Protein AF-A0A1Y5T341-F1 (afdb_monomer_lite)

Organism: NCBI:txid658057

Radius of gyration: 10.65 Å; chains: 1; bounding box: 25×19×25 Å

Sequence (40 aa):
MNKDQREIQRKLRILRYAEEIGHVAKACRYFGVGCCLSCR

pLDDT: mean 74.7, std 14.87, range [40.69, 88.12]

Structure (mmCIF, N/CA/C/O backbone):
data_AF-A0A1Y5T341-F1
#
_entry.id   AF-A0A1Y5T341-F1
#
loop_
_atom_site.group_PDB
_atom_site.id
_atom_site.type_symbol
_atom_site.label_atom_id
_atom_site.label_alt_id
_atom_site.label_comp_id
_atom_site.label_asym_id
_atom_site.label_entity_id
_atom_site.label_seq_id
_atom_site.pdbx_PDB_ins_code
_atom_site.Cartn_x
_atom_site.Cartn_y
_atom_site.Cartn_z
_atom_site.occupancy
_atom_site.B_iso_or_equiv
_atom_site.auth_seq_id
_atom_site.auth_comp_id
_atom_site.auth_asym_id
_atom_site.auth_atom_id
_atom_site.pdbx_PDB_model_num
ATOM 1 N N . MET A 1 1 ? -16.541 5.920 15.871 1.00 55.22 1 MET A N 1
ATOM 2 C CA . MET A 1 1 ? -16.724 5.242 14.569 1.00 55.22 1 MET A CA 1
ATOM 3 C C . MET A 1 1 ? -15.570 5.636 13.648 1.00 55.22 1 MET A C 1
ATOM 5 O O . MET A 1 1 ? -15.259 6.817 13.576 1.00 55.22 1 MET A O 1
ATOM 9 N N . ASN A 1 2 ? -14.988 4.681 12.914 1.00 62.03 2 ASN A N 1
ATOM 10 C CA . ASN A 1 2 ? -14.314 4.931 11.626 1.00 62.03 2 ASN A CA 1
ATOM 11 C C . ASN A 1 2 ? -12.796 5.270 11.583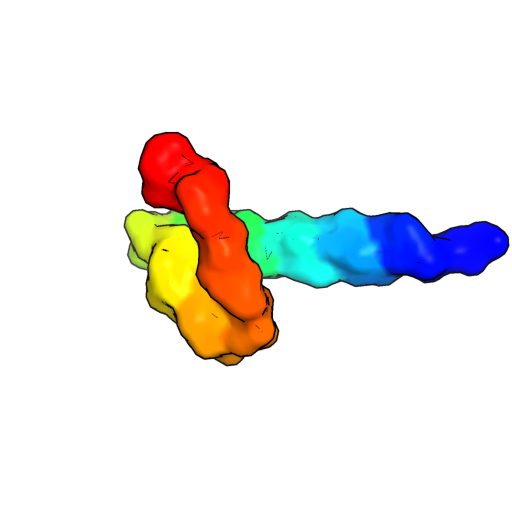 1.00 62.03 2 ASN A C 1
ATOM 13 O O . ASN A 1 2 ? -12.34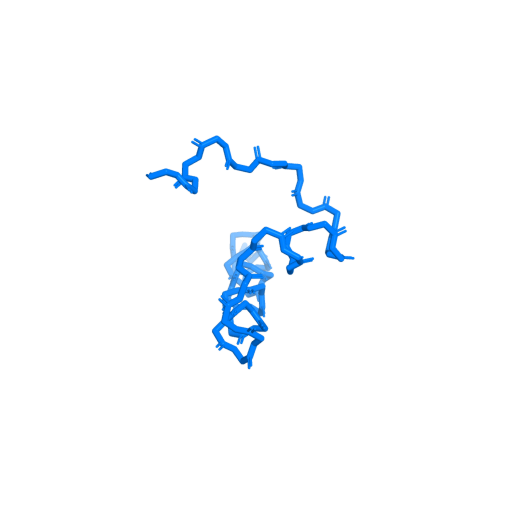3 5.791 10.567 1.00 62.03 2 ASN A O 1
ATOM 17 N N . LYS A 1 3 ? -11.969 4.974 12.598 1.00 68.06 3 LYS A N 1
ATOM 18 C CA . LYS A 1 3 ? -10.496 4.982 12.387 1.00 68.06 3 LYS A CA 1
ATOM 19 C C . LYS A 1 3 ? -10.047 3.696 11.687 1.00 68.06 3 LYS A C 1
ATOM 21 O O . LYS A 1 3 ? -9.351 3.758 10.678 1.00 68.06 3 LYS A O 1
ATOM 26 N N . ASP A 1 4 ? -10.597 2.568 12.120 1.00 77.00 4 ASP A N 1
ATOM 27 C CA . ASP A 1 4 ? -10.315 1.234 11.579 1.00 77.00 4 ASP A CA 1
ATOM 28 C C . ASP A 1 4 ? -10.771 1.096 10.125 1.00 77.00 4 ASP A C 1
ATOM 30 O O . ASP A 1 4 ? -10.036 0.605 9.281 1.00 77.00 4 ASP A O 1
ATOM 34 N N . GLN A 1 5 ? -11.949 1.627 9.786 1.00 81.56 5 GLN A N 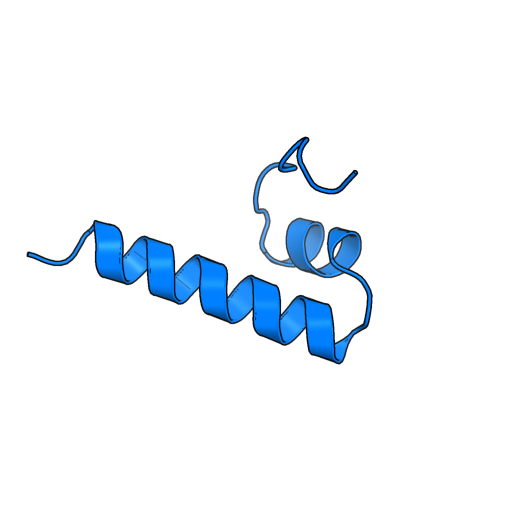1
ATOM 35 C CA . GLN A 1 5 ? -12.452 1.660 8.406 1.00 81.56 5 GLN A CA 1
ATOM 36 C C . GLN A 1 5 ? -11.513 2.420 7.460 1.00 81.56 5 GLN A C 1
ATOM 38 O O . GLN A 1 5 ? -11.286 1.977 6.337 1.00 81.56 5 GLN A O 1
ATOM 43 N N . ARG A 1 6 ? -10.922 3.539 7.900 1.00 80.94 6 ARG A N 1
ATOM 44 C CA . ARG A 1 6 ? -9.959 4.297 7.083 1.00 80.94 6 ARG A CA 1
ATOM 45 C C . ARG A 1 6 ? -8.671 3.509 6.860 1.00 80.94 6 ARG A C 1
ATOM 47 O O . ARG A 1 6 ? -8.129 3.540 5.756 1.00 80.94 6 ARG A O 1
ATOM 54 N N . GLU A 1 7 ? -8.213 2.783 7.876 1.00 81.62 7 GLU A N 1
ATOM 55 C CA . GLU A 1 7 ? -7.052 1.897 7.769 1.00 81.62 7 GLU A CA 1
ATOM 56 C C . GLU A 1 7 ? -7.334 0.695 6.858 1.00 81.62 7 GLU A C 1
ATOM 58 O O . GLU A 1 7 ? -6.527 0.387 5.980 1.00 81.62 7 GLU A O 1
ATOM 63 N N . ILE A 1 8 ? -8.510 0.072 6.986 1.00 84.69 8 ILE A N 1
ATOM 64 C CA . ILE A 1 8 ? -8.965 -1.040 6.138 1.00 84.69 8 ILE A CA 1
ATOM 65 C C . ILE A 1 8 ? -9.060 -0.593 4.675 1.00 84.69 8 ILE A C 1
ATOM 67 O O . ILE A 1 8 ? -8.518 -1.251 3.790 1.00 84.69 8 ILE A O 1
ATOM 71 N N . GLN A 1 9 ? -9.666 0.565 4.406 1.00 85.62 9 GLN A N 1
ATOM 72 C CA . GLN A 1 9 ? -9.775 1.126 3.054 1.00 85.62 9 GLN A CA 1
ATOM 73 C C . GLN A 1 9 ? -8.411 1.498 2.455 1.00 85.62 9 GLN A C 1
ATOM 75 O O . GLN A 1 9 ? -8.208 1.386 1.243 1.00 85.62 9 GLN A O 1
ATOM 80 N N . ARG A 1 10 ? -7.449 1.933 3.280 1.00 84.44 10 ARG A N 1
ATOM 81 C CA . ARG A 1 10 ? -6.061 2.126 2.832 1.00 84.44 10 ARG A CA 1
ATOM 82 C C . ARG A 1 10 ? -5.428 0.796 2.434 1.00 84.44 10 ARG A C 1
ATOM 84 O O . ARG A 1 10 ? -4.920 0.699 1.321 1.00 84.44 10 ARG A O 1
ATOM 91 N N . LYS A 1 11 ? -5.510 -0.221 3.296 1.00 82.31 11 LYS A N 1
ATOM 92 C CA . LYS A 1 11 ? -4.948 -1.559 3.042 1.00 82.31 11 LYS A CA 1
ATOM 93 C C . LYS A 1 11 ? -5.548 -2.211 1.795 1.00 82.31 11 LYS A C 1
ATOM 95 O O . LYS A 1 11 ? -4.799 -2.713 0.966 1.00 82.31 11 LYS A O 1
ATOM 100 N N . LEU A 1 12 ? -6.866 -2.119 1.607 1.00 87.00 12 LEU A N 1
ATOM 101 C CA . LEU A 1 12 ? -7.547 -2.633 0.414 1.00 87.00 12 LEU A CA 1
ATOM 102 C C . LEU A 1 12 ? -7.059 -1.964 -0.875 1.00 87.00 12 LEU A C 1
ATOM 104 O O . LEU A 1 12 ? -6.830 -2.650 -1.864 1.00 87.00 12 LEU A O 1
ATOM 108 N N . ARG A 1 13 ? -6.850 -0.640 -0.877 1.00 86.56 13 ARG A N 1
ATOM 109 C CA . ARG A 1 13 ? -6.301 0.051 -2.056 1.00 86.56 13 ARG A CA 1
ATOM 110 C C . ARG A 1 13 ? -4.888 -0.410 -2.398 1.00 86.56 13 ARG A C 1
ATOM 112 O O . ARG A 1 13 ? -4.590 -0.594 -3.572 1.00 86.56 13 ARG A O 1
ATOM 119 N N . ILE A 1 14 ? -4.047 -0.624 -1.388 1.00 84.38 14 ILE A N 1
ATOM 120 C CA . ILE A 1 14 ? -2.676 -1.109 -1.586 1.00 84.38 14 ILE A CA 1
ATOM 121 C C . ILE A 1 14 ? -2.692 -2.531 -2.154 1.00 84.38 14 ILE A C 1
ATOM 123 O O . ILE A 1 14 ? -1.961 -2.802 -3.099 1.00 84.38 14 ILE A O 1
ATOM 127 N N . LEU A 1 15 ? -3.549 -3.409 -1.622 1.00 85.69 15 LEU A N 1
ATOM 128 C CA . LEU A 1 15 ? -3.712 -4.782 -2.111 1.00 85.69 15 LEU A CA 1
ATOM 129 C C . LEU A 1 15 ? -4.174 -4.814 -3.569 1.00 85.69 15 LEU A C 1
ATOM 131 O O . LEU A 1 15 ? -3.539 -5.468 -4.386 1.00 85.69 15 LEU A O 1
ATOM 135 N N . ARG A 1 16 ? -5.199 -4.033 -3.929 1.00 88.12 16 ARG A N 1
ATOM 136 C CA . ARG A 1 16 ? -5.686 -3.979 -5.316 1.00 88.12 16 ARG A CA 1
ATOM 137 C C . ARG A 1 16 ? -4.634 -3.451 -6.289 1.00 88.12 16 ARG A C 1
ATOM 139 O O . ARG A 1 16 ? -4.473 -4.002 -7.369 1.00 88.12 16 ARG A O 1
ATOM 146 N N . TYR A 1 17 ? -3.898 -2.413 -5.894 1.00 86.00 17 TYR A N 1
ATOM 147 C CA . TYR A 1 17 ? -2.800 -1.874 -6.698 1.00 86.00 17 TYR A CA 1
ATOM 148 C C . TYR A 1 17 ? -1.643 -2.876 -6.821 1.00 86.00 17 TYR A C 1
ATOM 150 O O . TYR A 1 17 ? -1.029 -3.008 -7.874 1.00 86.00 17 TYR A O 1
ATOM 158 N N . ALA A 1 18 ? -1.359 -3.626 -5.755 1.00 85.94 18 ALA A N 1
ATOM 159 C CA . ALA A 1 18 ? -0.365 -4.689 -5.772 1.00 85.94 18 ALA A CA 1
ATOM 160 C C . ALA A 1 18 ? -0.755 -5.853 -6.692 1.00 85.94 18 ALA A C 1
ATOM 162 O O . ALA A 1 18 ? 0.120 -6.361 -7.391 1.00 85.94 18 ALA A O 1
ATOM 163 N N . GLU A 1 19 ? -2.029 -6.256 -6.700 1.00 85.94 19 GLU A N 1
ATOM 164 C CA . GLU A 1 19 ? -2.564 -7.276 -7.610 1.00 85.94 19 GLU A CA 1
ATOM 165 C C . GLU A 1 19 ? -2.508 -6.819 -9.072 1.00 85.94 19 GLU A C 1
ATOM 167 O O . GLU A 1 19 ? -2.073 -7.585 -9.925 1.00 85.94 19 GLU A O 1
ATOM 172 N N . GLU A 1 20 ? -2.853 -5.561 -9.360 1.00 87.81 20 GLU A N 1
ATOM 173 C CA . GLU A 1 20 ? -2.803 -5.000 -10.719 1.00 87.81 20 GLU A CA 1
ATOM 174 C C . GLU A 1 20 ? -1.378 -4.989 -11.303 1.00 87.81 20 GLU A C 1
ATOM 176 O O . GLU A 1 20 ? -1.177 -5.250 -12.487 1.00 87.81 20 GLU A O 1
ATOM 181 N N . ILE A 1 21 ? -0.368 -4.736 -10.465 1.00 86.44 21 ILE A N 1
ATOM 182 C CA . ILE A 1 21 ? 1.049 -4.691 -10.872 1.00 86.44 21 ILE A CA 1
ATOM 183 C C . ILE A 1 21 ? 1.715 -6.072 -10.739 1.00 86.44 21 ILE A C 1
ATOM 185 O O . ILE A 1 21 ? 2.841 -6.270 -11.200 1.00 86.44 21 ILE A O 1
ATOM 189 N N . GLY A 1 22 ? 1.070 -7.019 -10.051 1.00 83.56 22 GLY A N 1
ATOM 190 C CA . GLY A 1 22 ? 1.647 -8.315 -9.683 1.00 83.56 22 GLY A CA 1
ATOM 191 C C . GLY A 1 22 ? 2.859 -8.221 -8.742 1.00 83.56 22 GLY A C 1
ATOM 192 O O . GLY A 1 22 ? 3.603 -9.187 -8.592 1.00 83.56 22 GLY A O 1
ATOM 193 N N . HIS A 1 23 ? 3.102 -7.063 -8.116 1.00 82.44 23 HIS A N 1
ATOM 194 C CA . HIS A 1 23 ? 4.274 -6.820 -7.267 1.00 82.44 23 HIS A CA 1
ATOM 195 C C . HIS A 1 23 ? 3.927 -6.006 -6.017 1.00 82.44 23 HIS A C 1
ATOM 197 O O . HIS A 1 23 ? 4.013 -4.773 -5.990 1.00 82.44 23 HIS A O 1
ATOM 203 N N . VAL A 1 24 ? 3.665 -6.725 -4.925 1.00 78.31 24 VAL A N 1
ATOM 204 C CA . VAL A 1 24 ? 3.345 -6.154 -3.606 1.00 78.31 24 VAL A CA 1
ATOM 205 C C . VAL A 1 24 ? 4.457 -5.239 -3.085 1.00 78.31 24 VAL A C 1
ATOM 207 O O . VAL A 1 24 ? 4.185 -4.144 -2.605 1.00 78.31 24 VAL A O 1
ATOM 210 N N . ALA A 1 25 ? 5.728 -5.615 -3.258 1.00 79.19 25 ALA A N 1
ATOM 211 C CA . ALA A 1 25 ? 6.857 -4.805 -2.792 1.00 79.19 25 ALA A CA 1
ATOM 212 C C . ALA A 1 25 ? 6.947 -3.426 -3.479 1.00 79.19 25 ALA A C 1
ATOM 214 O O . ALA A 1 25 ? 7.301 -2.437 -2.832 1.00 79.19 25 ALA A O 1
ATOM 215 N N . LYS A 1 26 ? 6.604 -3.337 -4.775 1.00 81.25 26 LYS A N 1
ATOM 216 C CA . LYS A 1 26 ? 6.560 -2.056 -5.501 1.00 81.25 26 LYS A CA 1
ATOM 217 C C . LYS A 1 26 ? 5.399 -1.193 -5.012 1.00 81.25 26 LYS A C 1
ATOM 219 O O . LYS A 1 26 ? 5.609 -0.012 -4.746 1.00 81.25 26 LYS A O 1
ATOM 224 N N . ALA A 1 27 ? 4.221 -1.786 -4.822 1.00 83.44 27 ALA A N 1
ATOM 225 C CA . ALA A 1 27 ? 3.058 -1.093 -4.274 1.00 83.44 27 ALA A CA 1
ATOM 226 C C . ALA A 1 27 ? 3.319 -0.557 -2.853 1.00 83.44 27 ALA A C 1
ATOM 228 O O . ALA A 1 27 ? 3.042 0.609 -2.575 1.00 83.44 27 ALA A O 1
ATOM 229 N N . CYS A 1 28 ? 3.934 -1.355 -1.973 1.00 78.31 28 CYS A N 1
ATOM 230 C CA . CYS A 1 28 ? 4.286 -0.930 -0.615 1.00 78.31 28 CYS A CA 1
ATOM 231 C C . CYS A 1 28 ? 5.304 0.220 -0.598 1.00 78.31 28 CYS A C 1
ATOM 233 O O . CYS A 1 28 ? 5.133 1.164 0.174 1.00 78.31 28 CYS A O 1
ATOM 235 N N . ARG A 1 29 ? 6.321 0.194 -1.477 1.00 80.44 29 ARG A N 1
ATOM 236 C CA . ARG A 1 29 ? 7.255 1.325 -1.643 1.00 80.44 29 ARG A CA 1
ATOM 237 C C . ARG A 1 29 ? 6.556 2.582 -2.159 1.00 80.44 29 ARG A C 1
ATOM 239 O O . ARG A 1 29 ? 6.825 3.661 -1.646 1.00 80.44 29 ARG A O 1
ATOM 246 N N . TYR A 1 30 ? 5.659 2.444 -3.135 1.00 80.81 30 TYR A N 1
ATOM 247 C CA . TYR A 1 30 ? 4.931 3.570 -3.727 1.00 80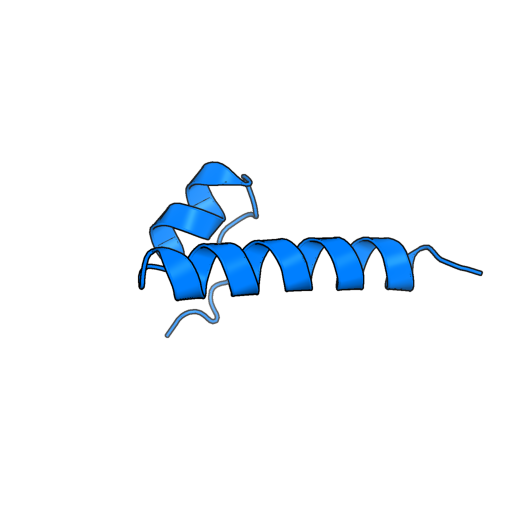.81 30 TYR A CA 1
ATOM 248 C C . TYR A 1 30 ? 4.009 4.265 -2.716 1.00 80.81 30 TYR A C 1
ATOM 250 O O . TYR A 1 30 ? 3.973 5.489 -2.641 1.00 80.81 30 TYR A O 1
ATOM 258 N N . PHE A 1 31 ? 3.310 3.489 -1.884 1.00 78.06 31 PHE A N 1
ATOM 259 C CA . PHE A 1 31 ? 2.421 4.024 -0.850 1.00 78.06 31 PHE A CA 1
ATOM 260 C C . PHE A 1 31 ? 3.136 4.396 0.462 1.00 78.06 31 PHE A C 1
ATOM 262 O O . PHE A 1 31 ? 2.481 4.882 1.385 1.00 78.06 31 PHE A O 1
ATOM 269 N N . GLY A 1 32 ? 4.452 4.170 0.571 1.00 76.25 32 GLY A N 1
ATOM 270 C CA . GLY A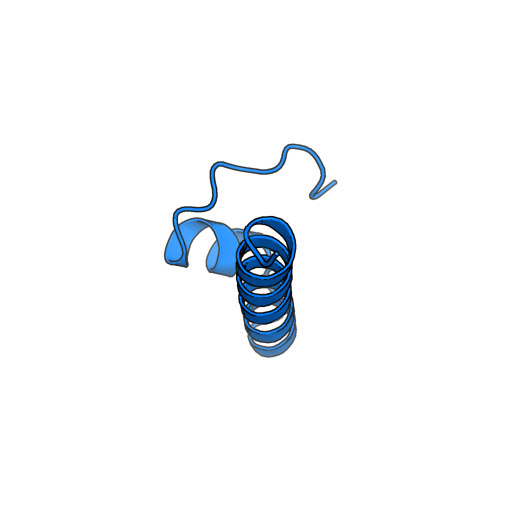 1 32 ? 5.221 4.447 1.791 1.00 76.25 32 GLY A CA 1
ATOM 271 C C . GLY A 1 32 ? 4.766 3.615 2.994 1.00 76.25 32 GLY A C 1
ATOM 272 O O . GLY A 1 32 ? 4.908 4.038 4.141 1.00 76.25 32 GLY A O 1
ATOM 273 N N . VAL A 1 33 ? 4.176 2.445 2.743 1.00 75.06 33 VAL A N 1
ATOM 274 C CA . VAL A 1 33 ? 3.698 1.543 3.792 1.00 75.06 33 VAL A CA 1
ATOM 275 C C . VAL A 1 33 ? 4.931 0.807 4.286 1.00 75.06 33 VAL A C 1
ATOM 277 O O . VAL A 1 33 ? 5.449 -0.066 3.589 1.00 75.06 33 VAL A O 1
ATOM 280 N N . GLY A 1 34 ? 5.452 1.239 5.440 1.00 61.41 34 GLY A N 1
ATOM 281 C CA . GLY A 1 34 ? 6.663 0.688 6.043 1.00 61.41 34 GLY A CA 1
ATOM 282 C C . GLY A 1 34 ? 6.614 -0.834 6.011 1.00 61.41 34 GLY A C 1
ATOM 283 O O . GLY A 1 34 ? 5.660 -1.414 6.524 1.00 61.41 34 GLY A O 1
ATOM 284 N N . CYS A 1 35 ? 7.592 -1.433 5.320 1.00 48.34 35 CYS A N 1
ATOM 285 C CA . CYS A 1 35 ? 7.670 -2.851 4.982 1.00 48.34 35 CYS A CA 1
ATOM 286 C C . CYS A 1 35 ? 6.999 -3.736 6.033 1.00 48.34 35 CYS A C 1
ATOM 288 O O . CYS A 1 35 ? 7.557 -3.984 7.101 1.00 48.34 35 CYS A O 1
ATOM 290 N N . CYS A 1 36 ? 5.822 -4.269 5.705 1.00 40.69 36 CYS A N 1
ATOM 291 C CA . CYS A 1 36 ? 5.330 -5.439 6.400 1.00 40.69 36 CYS A CA 1
ATOM 292 C C . CYS A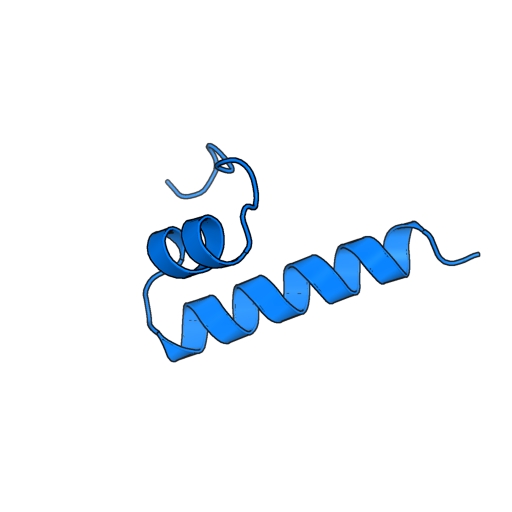 1 36 ? 6.351 -6.557 6.157 1.00 40.69 36 CYS A C 1
ATOM 294 O O . CYS A 1 36 ? 6.465 -7.064 5.042 1.00 40.69 36 CYS A O 1
ATOM 296 N N . LEU A 1 37 ? 7.058 -6.972 7.211 1.00 45.47 37 LEU A N 1
ATOM 297 C CA . LEU A 1 37 ? 7.882 -8.189 7.245 1.00 45.47 37 LEU A CA 1
ATOM 298 C C . LEU A 1 37 ? 7.101 -9.473 6.872 1.00 45.47 37 LEU A C 1
ATOM 300 O O . LEU A 1 37 ? 7.692 -10.540 6.791 1.00 45.47 37 LEU A O 1
ATOM 304 N N . SER A 1 38 ? 5.791 -9.378 6.629 1.00 43.50 38 SER A N 1
ATOM 305 C CA . SER A 1 38 ? 4.893 -10.489 6.310 1.00 43.50 38 SER A CA 1
ATOM 306 C C . SER A 1 38 ? 4.656 -10.701 4.805 1.00 43.50 38 SER A C 1
ATOM 308 O O . SER A 1 38 ? 3.723 -11.405 4.444 1.00 43.50 38 SER A O 1
ATOM 310 N N . CYS A 1 39 ? 5.444 -10.087 3.912 1.00 42.84 39 CYS A N 1
ATOM 311 C CA . CYS A 1 39 ? 5.436 -10.421 2.474 1.00 42.84 39 CYS A CA 1
ATOM 312 C C . CYS A 1 39 ? 6.389 -11.584 2.120 1.00 42.84 39 CYS A C 1
ATOM 314 O O . CYS A 1 39 ? 6.905 -11.629 1.002 1.00 42.84 39 CYS A O 1
ATOM 316 N N . ARG A 1 40 ? 6.650 -12.488 3.069 1.00 41.38 40 ARG A N 1
ATOM 317 C CA . ARG A 1 40 ? 7.212 -13.812 2.794 1.00 41.38 40 ARG A CA 1
ATOM 318 C C . ARG A 1 40 ? 6.132 -14.857 3.022 1.00 41.38 40 ARG A C 1
ATOM 320 O O . ARG A 1 40 ? 5.368 -14.673 3.993 1.00 41.38 40 ARG A O 1
#

Foldseek 3Di:
DDPVVVVVVVVVVLVVVCVVVVHSPVSCVVSVVPDDPPPD

Secondary structure (DSSP, 8-state):
--HHHHHHHHHHHHHHHHHHHT-HHHHHHHTT----TT--